Protein AF-A0A966Q0E6-F1 (afdb_monomer)

Structure (mmCIF, N/CA/C/O backbone):
data_AF-A0A966Q0E6-F1
#
_entry.id   AF-A0A966Q0E6-F1
#
loop_
_atom_site.group_PDB
_atom_site.id
_atom_site.type_symbol
_atom_site.label_atom_id
_atom_site.label_alt_id
_atom_site.label_comp_id
_atom_site.label_asym_id
_atom_site.label_entity_id
_atom_site.label_seq_id
_atom_site.pdbx_PDB_ins_code
_atom_site.Cartn_x
_atom_site.Cartn_y
_atom_site.Cartn_z
_atom_site.occupancy
_atom_site.B_iso_or_equiv
_atom_site.auth_seq_id
_atom_site.auth_comp_id
_atom_site.auth_asym_id
_atom_site.auth_atom_id
_atom_site.pdbx_PDB_model_num
ATOM 1 N N . SER A 1 1 ? -16.111 8.469 0.813 1.00 70.62 1 SER A N 1
ATOM 2 C CA . SER A 1 1 ? -16.120 7.758 2.109 1.00 70.62 1 SER A CA 1
ATOM 3 C C . SER A 1 1 ? -15.984 6.267 1.848 1.00 70.62 1 SER A C 1
ATOM 5 O O . SER A 1 1 ? -16.453 5.802 0.815 1.00 70.62 1 SER A O 1
ATOM 7 N N . ILE A 1 2 ? -15.315 5.525 2.733 1.00 90.19 2 ILE A N 1
ATOM 8 C CA . ILE A 1 2 ? -15.180 4.063 2.628 1.00 90.19 2 ILE A CA 1
ATOM 9 C C . ILE A 1 2 ? -16.361 3.413 3.375 1.00 90.19 2 ILE A C 1
ATOM 11 O O . ILE A 1 2 ? -16.560 3.743 4.546 1.00 90.19 2 ILE A O 1
ATOM 15 N N . PRO A 1 3 ? -17.170 2.543 2.737 1.00 87.44 3 PRO A N 1
ATOM 16 C CA . PRO A 1 3 ? -18.308 1.890 3.392 1.00 87.44 3 PRO A CA 1
ATOM 17 C C . PRO A 1 3 ? -17.870 0.993 4.553 1.00 87.44 3 PRO A C 1
ATOM 19 O O . PRO A 1 3 ? -16.901 0.265 4.396 1.00 87.44 3 PRO A O 1
ATOM 22 N N . SER A 1 4 ? -18.625 0.973 5.658 1.00 87.69 4 SER A N 1
ATOM 23 C CA . SER A 1 4 ? -18.340 0.182 6.874 1.00 87.69 4 SER A CA 1
ATOM 24 C C . SER A 1 4 ? -18.811 -1.286 6.824 1.00 87.69 4 SER A C 1
ATOM 26 O O . SER A 1 4 ? -18.721 -2.016 7.815 1.00 87.69 4 SER A O 1
ATOM 28 N N . THR A 1 5 ? -19.335 -1.735 5.680 1.00 93.00 5 THR A N 1
ATOM 29 C CA . THR A 1 5 ? -19.989 -3.046 5.515 1.00 93.00 5 THR A CA 1
ATOM 30 C C . THR A 1 5 ? -19.020 -4.196 5.261 1.00 93.00 5 THR A C 1
ATOM 32 O O . THR A 1 5 ? -19.358 -5.348 5.513 1.00 93.00 5 THR A O 1
ATOM 35 N N . TYR A 1 6 ? -17.816 -3.900 4.781 1.00 96.75 6 TYR A N 1
ATOM 36 C CA . TYR A 1 6 ? -16.786 -4.903 4.522 1.00 96.75 6 TYR A CA 1
ATOM 37 C C . TYR A 1 6 ? -15.956 -5.177 5.772 1.00 96.75 6 TYR A C 1
ATOM 39 O O . TYR A 1 6 ? -15.933 -4.354 6.695 1.00 96.75 6 TYR A O 1
ATOM 47 N N . GLU A 1 7 ? -15.276 -6.320 5.794 1.00 97.19 7 GLU A N 1
ATOM 48 C CA . GLU A 1 7 ? -14.338 -6.666 6.865 1.00 97.19 7 GLU A CA 1
ATOM 49 C C . GLU A 1 7 ? -12.917 -6.232 6.509 1.00 97.19 7 GLU A C 1
ATOM 51 O O . GLU A 1 7 ? -12.194 -5.674 7.335 1.00 97.19 7 GLU A O 1
ATOM 56 N N . HIS A 1 8 ? -12.530 -6.409 5.247 1.00 97.94 8 HIS A N 1
ATOM 57 C CA . HIS A 1 8 ? -11.236 -5.977 4.727 1.00 97.94 8 HIS A CA 1
ATOM 58 C C . HIS A 1 8 ? -11.427 -5.145 3.460 1.00 97.94 8 HIS A C 1
ATOM 60 O O . HIS A 1 8 ? -12.512 -5.110 2.873 1.00 97.94 8 HIS A O 1
ATOM 66 N N . LEU A 1 9 ? -10.363 -4.479 3.027 1.00 98.06 9 LEU A N 1
ATOM 67 C CA . LEU A 1 9 ? -10.309 -3.809 1.732 1.00 98.06 9 LEU A CA 1
ATOM 68 C C . LEU A 1 9 ? -9.157 -4.388 0.916 1.00 98.06 9 LEU A C 1
ATOM 70 O O . LEU A 1 9 ? -8.188 -4.893 1.478 1.00 98.06 9 LEU A O 1
ATOM 74 N N . GLN A 1 10 ? -9.239 -4.270 -0.403 1.00 98.06 10 GLN A N 1
ATOM 75 C CA . GLN A 1 10 ? -8.124 -4.547 -1.299 1.00 98.06 10 GLN A CA 1
ATOM 76 C C . GLN A 1 10 ? -7.990 -3.408 -2.304 1.00 98.06 10 GLN A C 1
ATOM 78 O O . GLN A 1 10 ? -8.972 -3.003 -2.926 1.00 98.06 10 GLN A O 1
ATOM 83 N N . ILE A 1 11 ? -6.774 -2.906 -2.484 1.00 97.50 11 ILE A N 1
ATOM 84 C CA . ILE A 1 11 ? -6.440 -1.958 -3.541 1.00 97.50 11 ILE A CA 1
ATOM 85 C C . ILE A 1 11 ? -5.719 -2.717 -4.648 1.00 97.50 11 ILE A C 1
ATOM 87 O O . ILE A 1 11 ? -4.786 -3.474 -4.377 1.0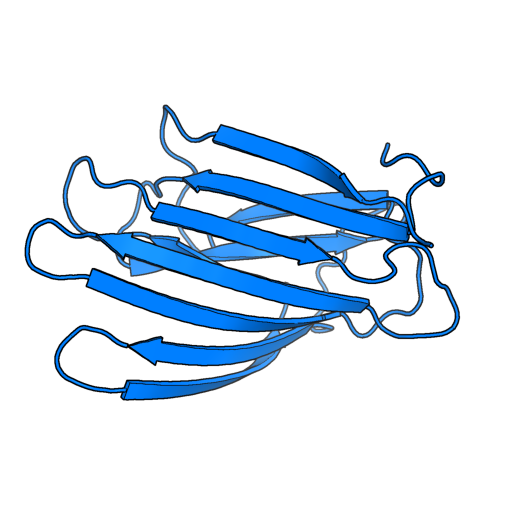0 97.50 11 ILE A O 1
ATOM 91 N N . ARG A 1 12 ? -6.133 -2.493 -5.895 1.00 97.50 12 ARG A N 1
ATOM 92 C CA . ARG A 1 12 ? -5.395 -2.927 -7.085 1.00 97.50 12 ARG A CA 1
ATOM 93 C C . ARG A 1 12 ? -4.965 -1.709 -7.870 1.00 97.50 12 ARG A C 1
ATOM 95 O O . ARG A 1 12 ? -5.798 -0.849 -8.151 1.00 97.50 12 ARG A O 1
ATOM 102 N N . ILE A 1 13 ? -3.683 -1.636 -8.195 1.00 95.19 13 ILE A N 1
ATOM 103 C CA . ILE A 1 13 ? -3.095 -0.475 -8.857 1.00 95.19 13 ILE A CA 1
ATOM 104 C C . ILE A 1 13 ? -2.242 -0.954 -10.024 1.00 95.19 13 ILE A C 1
ATOM 106 O O . ILE A 1 13 ? -1.471 -1.901 -9.879 1.00 95.19 13 ILE A O 1
ATOM 110 N N . ILE A 1 14 ? -2.371 -0.266 -11.152 1.00 93.88 14 ILE A N 1
ATOM 111 C CA . ILE A 1 14 ? -1.379 -0.242 -12.222 1.00 93.88 14 ILE A CA 1
ATOM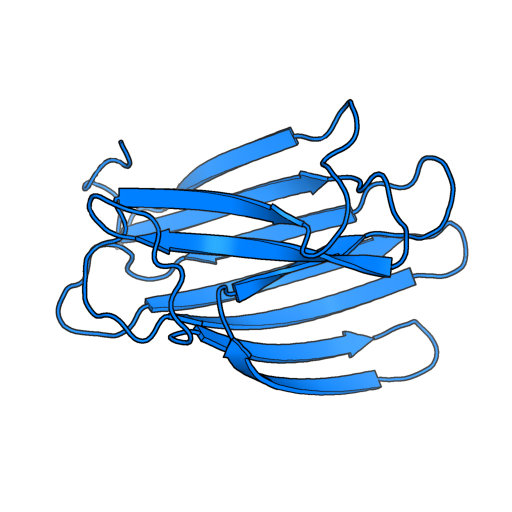 112 C C . ILE A 1 14 ? -0.867 1.193 -12.261 1.00 93.88 14 ILE A C 1
ATOM 114 O O . ILE A 1 14 ? -1.640 2.102 -12.555 1.00 93.88 14 ILE A O 1
ATOM 118 N N . ALA A 1 15 ? 0.393 1.416 -11.902 1.00 92.06 15 ALA A N 1
ATOM 119 C CA . ALA A 1 15 ? 0.939 2.761 -11.755 1.00 92.06 15 ALA A CA 1
ATOM 120 C C . ALA A 1 15 ? 2.288 2.913 -12.437 1.00 92.06 15 ALA A C 1
ATOM 122 O O . ALA A 1 15 ? 3.063 1.965 -12.582 1.00 92.06 15 ALA A O 1
ATOM 123 N N . LYS A 1 16 ? 2.559 4.156 -12.818 1.00 89.69 16 LYS A N 1
ATOM 124 C CA . LYS A 1 16 ? 3.858 4.610 -13.284 1.00 89.69 16 LYS A CA 1
ATOM 125 C C . LYS A 1 16 ? 4.156 5.957 -12.638 1.00 89.69 16 LYS A C 1
ATOM 127 O O . LYS A 1 16 ? 3.265 6.791 -12.506 1.00 89.69 16 LYS A O 1
ATOM 132 N N . ASN A 1 17 ? 5.411 6.150 -12.262 1.00 89.56 17 ASN A N 1
ATOM 133 C CA . ASN A 1 17 ? 5.922 7.394 -11.708 1.00 89.56 17 ASN A CA 1
ATOM 134 C C . ASN A 1 17 ? 6.621 8.206 -12.813 1.00 89.56 17 ASN A C 1
ATOM 136 O O . ASN A 1 17 ? 7.205 7.633 -13.735 1.00 89.56 17 ASN A O 1
ATOM 140 N N . THR A 1 18 ? 6.590 9.534 -12.710 1.00 89.12 18 THR A N 1
ATOM 141 C CA . THR A 1 18 ? 7.393 10.454 -13.536 1.00 89.12 18 THR A CA 1
ATOM 142 C C . THR A 1 18 ? 8.900 10.298 -13.292 1.00 89.12 18 THR A C 1
ATOM 144 O O . THR A 1 18 ? 9.707 10.771 -14.087 1.00 89.12 18 THR A O 1
ATOM 147 N N . VAL A 1 19 ? 9.291 9.690 -12.164 1.00 85.00 19 VAL A N 1
ATOM 148 C CA . VAL A 1 19 ? 10.685 9.441 -11.772 1.00 85.00 19 VAL A CA 1
ATOM 149 C C . VAL A 1 19 ? 10.905 7.951 -11.515 1.00 85.00 19 VAL A C 1
ATOM 151 O O . VAL A 1 19 ? 10.084 7.283 -10.894 1.00 85.00 19 VAL A O 1
ATOM 154 N N . ALA A 1 20 ? 12.034 7.437 -11.991 1.00 75.56 20 ALA A N 1
ATOM 155 C CA . ALA A 1 20 ? 12.419 6.037 -11.877 1.00 75.56 20 ALA A CA 1
ATOM 156 C C . ALA A 1 20 ? 12.817 5.607 -10.455 1.00 75.56 20 ALA A C 1
ATOM 158 O O . ALA A 1 20 ? 13.399 6.395 -9.716 1.00 75.56 20 ALA A O 1
ATOM 159 N N . ASP A 1 21 ? 12.601 4.325 -10.134 1.00 75.38 21 ASP A N 1
ATOM 160 C CA . ASP A 1 21 ? 13.123 3.639 -8.936 1.00 75.38 21 ASP A CA 1
ATOM 161 C C . ASP A 1 21 ? 12.670 4.232 -7.587 1.00 75.38 21 ASP A C 1
ATOM 163 O O . ASP A 1 21 ? 13.328 4.051 -6.561 1.00 75.38 21 ASP A O 1
ATOM 167 N N . TYR A 1 22 ? 11.514 4.897 -7.575 1.00 86.19 22 TYR A N 1
ATOM 168 C CA . TYR A 1 22 ? 10.849 5.338 -6.353 1.00 86.19 22 TYR A CA 1
ATOM 169 C C . TYR A 1 22 ? 9.664 4.441 -5.992 1.00 86.19 22 TYR A C 1
ATOM 171 O O . TYR A 1 22 ? 9.268 3.531 -6.722 1.00 86.19 22 TYR A O 1
ATOM 179 N N . GLU A 1 23 ? 9.162 4.669 -4.784 1.00 89.56 23 GLU A N 1
ATOM 180 C CA . GLU A 1 23 ? 8.132 3.868 -4.144 1.00 89.56 23 GLU A CA 1
ATOM 181 C C . GLU A 1 23 ? 6.779 4.582 -4.166 1.00 89.56 23 GLU A C 1
ATOM 183 O O . GLU A 1 23 ? 6.679 5.778 -3.854 1.00 89.56 23 GLU A O 1
ATOM 188 N N . THR A 1 24 ? 5.716 3.826 -4.451 1.00 92.81 24 THR A N 1
ATOM 189 C CA . THR A 1 24 ? 4.348 4.241 -4.132 1.00 92.81 24 THR A CA 1
ATOM 190 C C . THR A 1 24 ? 4.116 4.066 -2.637 1.00 92.81 24 THR A C 1
ATOM 192 O O . THR A 1 24 ? 4.205 2.963 -2.088 1.00 92.81 24 THR A O 1
ATOM 195 N N . LYS A 1 25 ? 3.736 5.167 -1.995 1.00 93.81 25 LYS A N 1
ATOM 196 C CA . LYS A 1 25 ? 3.342 5.260 -0.596 1.00 93.81 25 LYS A CA 1
ATOM 197 C C . LYS A 1 25 ? 1.823 5.324 -0.465 1.00 93.81 25 LYS A C 1
ATOM 199 O O . LYS A 1 25 ? 1.143 6.069 -1.173 1.00 93.81 25 LYS A O 1
ATOM 204 N N . MET A 1 26 ? 1.308 4.590 0.509 1.00 96.81 26 MET A N 1
ATOM 205 C CA . MET A 1 26 ? -0.054 4.678 1.001 1.00 96.81 26 MET A CA 1
ATOM 206 C C . MET A 1 26 ? -0.056 5.317 2.387 1.00 96.81 26 MET A C 1
ATOM 208 O O . MET A 1 26 ? 0.594 4.838 3.315 1.00 96.81 26 MET A O 1
ATOM 212 N N . GLN A 1 27 ? -0.831 6.384 2.536 1.00 97.88 27 GLN A N 1
ATOM 213 C CA . GLN A 1 27 ? -1.162 6.964 3.832 1.00 97.88 27 GLN A CA 1
ATOM 214 C C . GLN A 1 27 ? -2.648 6.746 4.096 1.00 97.88 27 GLN A C 1
ATOM 216 O O . GLN A 1 27 ? -3.469 6.814 3.180 1.00 97.88 27 GLN A O 1
ATOM 221 N N . VAL A 1 28 ? -2.999 6.487 5.346 1.00 98.25 28 VAL A N 1
ATOM 222 C CA . VAL A 1 28 ? -4.379 6.255 5.770 1.00 98.25 28 VAL A CA 1
ATOM 223 C C . VAL A 1 28 ? -4.764 7.217 6.885 1.00 98.25 28 VAL A C 1
ATOM 225 O O . VAL A 1 28 ? -3.919 7.923 7.436 1.00 98.25 28 VAL A O 1
ATOM 228 N N . GLY A 1 29 ? -6.050 7.262 7.216 1.00 97.56 29 GLY A N 1
ATOM 229 C CA . GLY A 1 29 ? -6.493 7.960 8.412 1.00 97.56 29 GLY A CA 1
ATOM 230 C C . GLY A 1 29 ? -8.000 7.968 8.619 1.00 97.56 29 GLY A C 1
ATOM 231 O O . GLY A 1 29 ? -8.752 7.294 7.903 1.00 97.56 29 GLY A O 1
ATOM 232 N N . ASN A 1 30 ? -8.409 8.722 9.640 1.00 96.62 30 ASN A N 1
ATOM 233 C CA . ASN A 1 30 ? -9.792 8.884 10.074 1.00 96.62 30 ASN A CA 1
ATOM 234 C C . ASN A 1 30 ? -10.120 10.375 10.229 1.00 96.62 30 ASN A C 1
ATOM 236 O O . ASN A 1 30 ? -9.687 11.002 11.191 1.00 96.62 30 ASN A O 1
ATOM 240 N N . GLY A 1 31 ? -10.843 10.961 9.272 1.00 95.81 31 GLY A N 1
ATOM 241 C CA . GLY A 1 31 ? -11.153 12.401 9.247 1.00 95.81 31 GLY A CA 1
ATOM 242 C C . GLY A 1 31 ? -10.037 13.281 8.663 1.00 95.81 31 GLY A C 1
ATOM 243 O O . GLY A 1 31 ? -10.328 14.268 7.993 1.00 95.81 31 GLY A O 1
ATOM 244 N N . SER A 1 32 ? -8.775 12.880 8.811 1.00 96.69 32 SER A N 1
ATOM 245 C CA . SER A 1 32 ? -7.619 13.415 8.080 1.00 96.69 32 SER A CA 1
ATOM 246 C C . SER A 1 32 ? -6.633 12.293 7.739 1.00 96.69 32 SER A C 1
ATOM 248 O O . SER A 1 32 ? -6.714 11.201 8.299 1.00 96.69 32 SER A O 1
ATOM 250 N N . VAL A 1 33 ? -5.720 12.540 6.793 1.00 97.44 33 VAL A N 1
ATOM 251 C CA . VAL A 1 33 ? -4.593 11.632 6.513 1.00 97.44 33 VAL A CA 1
ATOM 252 C C . VAL A 1 33 ? -3.576 11.744 7.648 1.00 97.44 33 VAL A C 1
ATOM 254 O O . VAL A 1 33 ? -3.192 12.857 8.002 1.00 97.44 33 VAL A O 1
ATOM 257 N N . ASP A 1 34 ? -3.103 10.616 8.177 1.00 97.62 34 ASP A N 1
ATOM 258 C CA . ASP A 1 34 ? -1.991 10.606 9.128 1.00 97.62 34 ASP A CA 1
ATOM 259 C C . ASP A 1 34 ? -0.665 10.866 8.393 1.00 97.62 34 ASP A C 1
ATOM 261 O O . ASP A 1 34 ? -0.251 10.096 7.521 1.00 97.62 34 ASP A O 1
ATOM 265 N N . THR A 1 35 ? -0.013 11.976 8.738 1.00 96.06 35 THR A N 1
ATOM 266 C CA . THR A 1 35 ? 1.302 12.379 8.219 1.00 96.06 35 THR A CA 1
ATOM 267 C C . THR A 1 35 ? 2.435 12.166 9.223 1.00 96.06 35 THR A C 1
ATOM 269 O O . THR A 1 35 ? 3.577 12.515 8.925 1.00 96.06 35 THR A O 1
ATOM 272 N N . GLY A 1 36 ? 2.130 11.653 10.415 1.00 97.00 36 GLY A N 1
ATOM 273 C CA . GLY A 1 36 ? 3.101 11.359 11.459 1.00 97.00 36 GLY A CA 1
ATOM 274 C C . GLY A 1 36 ? 3.939 10.120 11.152 1.00 97.00 36 GLY A C 1
ATOM 275 O O . GLY A 1 36 ? 3.618 9.314 10.278 1.00 97.00 36 GLY A O 1
ATOM 276 N N . SER A 1 37 ? 5.020 9.954 11.912 1.00 97.62 37 SER A N 1
ATOM 277 C CA . SER A 1 37 ? 5.941 8.813 11.835 1.00 97.62 37 SER A CA 1
ATOM 278 C C . SER A 1 37 ? 5.378 7.550 12.506 1.00 97.62 37 SER A C 1
ATOM 280 O O . SER A 1 37 ? 6.021 6.948 13.362 1.00 97.62 37 SER A O 1
ATOM 282 N N . ASN A 1 38 ? 4.159 7.157 12.130 1.00 97.81 38 ASN A N 1
ATOM 283 C CA . ASN A 1 38 ? 3.380 6.089 12.772 1.00 97.81 38 ASN A CA 1
ATOM 284 C C . ASN A 1 38 ? 3.307 4.803 11.937 1.00 97.81 38 ASN A C 1
ATOM 286 O O . ASN A 1 38 ? 2.441 3.955 12.172 1.00 97.81 38 ASN A O 1
ATOM 290 N N . TYR A 1 39 ? 4.184 4.657 10.944 1.00 98.44 39 TYR A N 1
ATOM 291 C CA . TYR A 1 39 ? 4.202 3.508 10.049 1.00 98.44 39 TYR A CA 1
ATOM 292 C C . TYR A 1 39 ? 5.481 2.688 10.206 1.00 98.44 39 TYR A C 1
ATOM 294 O O . TYR A 1 39 ? 6.552 3.213 10.519 1.00 98.44 39 TYR A O 1
ATOM 302 N N . ALA A 1 40 ? 5.360 1.387 9.978 1.00 98.19 40 ALA A N 1
ATOM 303 C CA . ALA A 1 40 ? 6.486 0.482 9.804 1.00 98.19 40 ALA A CA 1
ATOM 304 C C . ALA A 1 40 ? 6.195 -0.480 8.651 1.00 98.19 40 ALA A C 1
ATOM 306 O O . ALA A 1 40 ? 5.033 -0.789 8.385 1.00 98.19 40 ALA A O 1
ATOM 307 N N . ASP A 1 41 ? 7.231 -0.966 7.984 1.00 96.62 41 ASP A N 1
ATOM 308 C CA . ASP A 1 41 ? 7.124 -1.953 6.917 1.00 96.62 41 ASP A CA 1
ATOM 309 C C . ASP A 1 41 ? 8.297 -2.931 6.928 1.00 96.62 41 ASP A C 1
ATOM 311 O O . ASP A 1 41 ? 9.326 -2.714 7.570 1.00 96.62 41 ASP A O 1
ATOM 315 N N . HIS A 1 42 ? 8.108 -4.048 6.235 1.00 97.00 42 HIS A N 1
ATOM 316 C CA . HIS A 1 42 ? 9.196 -4.927 5.830 1.00 97.00 42 HIS A CA 1
ATOM 317 C C . HIS A 1 42 ? 8.830 -5.675 4.559 1.00 97.00 42 HIS A C 1
ATOM 319 O O . HIS A 1 42 ? 7.655 -5.959 4.304 1.00 97.00 42 HIS A O 1
ATOM 325 N N . TYR A 1 43 ? 9.840 -6.037 3.777 1.00 96.75 43 TYR A N 1
ATOM 326 C CA . TYR A 1 43 ? 9.641 -6.771 2.537 1.00 96.75 43 TYR A CA 1
ATOM 327 C C . TYR A 1 43 ? 10.676 -7.860 2.311 1.00 96.75 43 TYR A C 1
ATOM 329 O O . TYR A 1 43 ? 11.797 -7.808 2.815 1.00 96.75 43 TYR A O 1
ATOM 337 N N . LEU A 1 44 ? 10.278 -8.815 1.476 1.00 97.50 44 LEU A N 1
ATOM 338 C CA . LEU A 1 44 ? 11.142 -9.746 0.769 1.00 97.50 44 LEU A CA 1
ATOM 339 C C . LEU A 1 44 ? 11.096 -9.399 -0.718 1.00 97.50 44 LEU A C 1
ATOM 341 O O . LEU A 1 44 ? 10.010 -9.251 -1.277 1.00 97.50 44 LEU A O 1
ATOM 345 N N . LEU A 1 45 ? 12.260 -9.267 -1.351 1.00 95.50 45 LEU A N 1
ATOM 346 C CA . LEU A 1 45 ? 12.417 -8.883 -2.754 1.00 95.50 45 LEU A CA 1
ATOM 347 C C . LEU A 1 45 ? 13.210 -9.943 -3.510 1.00 95.50 45 LEU A C 1
ATOM 349 O O . LEU A 1 45 ? 14.265 -10.362 -3.043 1.00 95.50 45 LEU A O 1
ATOM 353 N N . GLY A 1 46 ? 12.755 -10.308 -4.708 1.00 96.12 46 GLY A N 1
ATOM 354 C CA . GLY A 1 46 ? 13.551 -11.042 -5.696 1.00 96.12 46 GLY A CA 1
ATOM 355 C C . GLY A 1 46 ? 13.732 -10.216 -6.968 1.00 96.12 46 GLY A C 1
ATOM 356 O O . GLY A 1 46 ? 12.765 -9.627 -7.446 1.00 96.12 46 GLY A O 1
ATOM 357 N N . ASN A 1 47 ? 14.949 -10.168 -7.520 1.00 93.25 47 ASN A N 1
ATOM 358 C CA . ASN A 1 47 ? 15.263 -9.422 -8.755 1.00 93.25 47 ASN A CA 1
ATOM 359 C C . ASN A 1 47 ? 15.751 -10.310 -9.918 1.00 93.25 47 ASN A C 1
ATOM 361 O O . ASN A 1 47 ? 16.319 -9.811 -10.885 1.00 93.25 47 ASN A O 1
ATOM 365 N N . GLY A 1 48 ? 15.584 -11.630 -9.799 1.00 93.12 48 GLY A N 1
ATOM 366 C CA . GLY A 1 48 ? 16.054 -12.614 -10.781 1.00 93.12 48 GLY A CA 1
ATOM 367 C C . GLY A 1 48 ? 17.507 -13.073 -10.599 1.00 93.12 48 GLY A C 1
ATOM 368 O O . GLY A 1 48 ? 17.874 -14.095 -11.168 1.00 93.12 48 GLY A O 1
ATOM 369 N N . ALA A 1 49 ? 18.310 -12.387 -9.778 1.00 95.12 49 ALA A N 1
ATOM 370 C CA . ALA A 1 49 ? 19.691 -12.778 -9.464 1.00 95.12 49 ALA A CA 1
ATOM 371 C C . ALA A 1 49 ? 19.923 -13.024 -7.965 1.00 95.12 49 ALA A C 1
ATOM 373 O O . ALA A 1 49 ? 20.750 -13.846 -7.575 1.00 95.12 49 ALA A O 1
ATOM 374 N N . SER A 1 50 ? 19.221 -12.294 -7.102 1.00 96.12 50 SER A N 1
ATOM 375 C CA . SER A 1 50 ? 19.37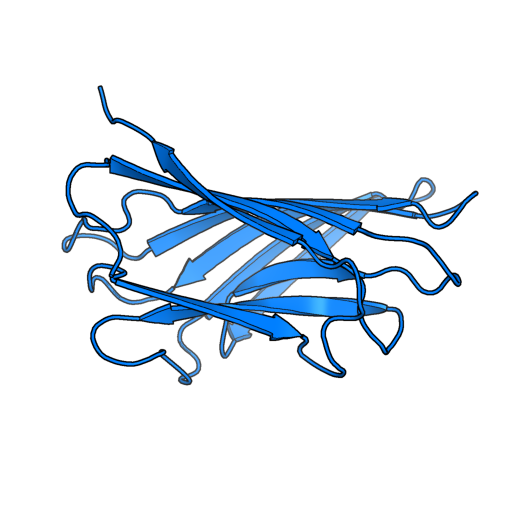0 -12.367 -5.651 1.00 96.12 50 SER A CA 1
ATOM 376 C C . SER A 1 50 ? 18.046 -12.114 -4.943 1.00 96.12 50 SER A C 1
ATOM 378 O O . SER A 1 50 ? 17.086 -11.584 -5.515 1.00 96.12 50 SER A O 1
ATOM 380 N N . THR A 1 51 ? 18.022 -12.493 -3.670 1.00 97.25 51 THR A N 1
ATOM 381 C CA . THR A 1 51 ? 16.922 -12.242 -2.742 1.00 97.25 51 THR A CA 1
ATOM 382 C C . THR A 1 51 ? 17.367 -11.274 -1.656 1.00 97.25 51 THR A C 1
ATOM 384 O O . THR A 1 51 ? 18.460 -11.426 -1.113 1.00 97.25 51 THR A O 1
ATOM 387 N N . PHE A 1 52 ? 16.510 -10.321 -1.305 1.00 96.38 52 PHE A N 1
ATOM 388 C CA . PHE A 1 52 ? 16.784 -9.300 -0.297 1.00 96.38 52 PHE A CA 1
ATOM 389 C C . PHE A 1 52 ? 15.653 -9.238 0.725 1.00 96.38 52 PHE A C 1
ATOM 391 O O . PHE A 1 52 ? 14.503 -9.545 0.406 1.00 96.38 52 PHE A O 1
ATOM 398 N N . ALA A 1 53 ? 15.982 -8.785 1.931 1.00 96.94 53 ALA A N 1
ATOM 399 C CA . ALA A 1 53 ? 15.023 -8.450 2.970 1.00 96.94 53 ALA A CA 1
ATOM 400 C C . ALA A 1 53 ? 15.391 -7.092 3.573 1.00 96.94 53 ALA A C 1
ATOM 402 O O . ALA A 1 53 ? 16.574 -6.808 3.763 1.00 96.94 53 ALA A O 1
ATOM 403 N N . ASN A 1 54 ? 14.397 -6.256 3.862 1.00 96.56 54 ASN A N 1
ATOM 404 C CA . ASN A 1 54 ? 14.608 -4.983 4.550 1.00 96.56 54 ASN A CA 1
ATOM 405 C C . ASN A 1 54 ? 13.370 -4.606 5.373 1.00 96.56 54 ASN A C 1
ATOM 407 O O . ASN A 1 54 ? 12.288 -5.156 5.150 1.00 96.56 54 ASN A O 1
ATOM 411 N N . ALA A 1 55 ? 13.537 -3.682 6.315 1.00 96.56 55 ALA A N 1
ATOM 412 C CA . ALA A 1 55 ? 12.481 -3.151 7.158 1.00 96.56 55 ALA A CA 1
ATOM 413 C C . ALA A 1 55 ? 12.708 -1.665 7.453 1.00 96.56 55 ALA A C 1
ATOM 415 O O . ALA A 1 55 ? 13.837 -1.241 7.704 1.00 96.56 55 ALA A O 1
ATOM 416 N N . THR A 1 56 ? 11.618 -0.905 7.500 1.00 95.88 56 THR A N 1
ATOM 417 C CA . THR A 1 56 ? 11.619 0.510 7.881 1.00 95.88 56 THR A CA 1
ATOM 418 C C . THR A 1 56 ? 10.697 0.714 9.073 1.00 95.88 56 THR A C 1
ATOM 420 O O . THR A 1 56 ? 9.599 0.163 9.136 1.00 95.88 56 THR A O 1
ATOM 423 N N . THR A 1 57 ? 11.113 1.539 10.028 1.00 96.88 57 THR A N 1
ATOM 424 C CA . THR A 1 57 ? 10.278 1.989 11.148 1.00 96.88 57 THR A CA 1
ATOM 425 C C . THR A 1 57 ? 10.179 3.510 11.146 1.00 96.88 57 THR A C 1
ATOM 427 O O . THR A 1 57 ? 10.946 4.192 10.466 1.00 96.88 57 THR A O 1
ATOM 430 N N . SER A 1 58 ? 9.214 4.055 11.890 1.00 96.62 58 SER A N 1
ATOM 431 C CA . SER A 1 58 ? 8.998 5.506 12.008 1.00 96.62 58 SER A CA 1
ATOM 432 C C . SER A 1 58 ? 8.740 6.207 10.661 1.00 96.62 58 SER A C 1
ATOM 434 O O . SER A 1 58 ? 9.055 7.388 10.483 1.00 96.62 58 SER A O 1
ATOM 436 N N . ALA A 1 59 ? 8.150 5.487 9.705 1.00 96.44 59 ALA A N 1
ATOM 437 C CA . ALA A 1 59 ? 7.805 5.997 8.385 1.00 96.44 59 ALA A CA 1
ATOM 438 C C . ALA A 1 59 ? 6.530 6.858 8.426 1.00 96.44 59 ALA A C 1
ATOM 440 O O . ALA A 1 59 ? 5.708 6.743 9.335 1.00 96.44 59 ALA A O 1
ATOM 441 N N . THR A 1 60 ? 6.344 7.701 7.406 1.00 96.50 60 THR A N 1
ATOM 442 C CA . THR A 1 60 ? 5.179 8.606 7.270 1.00 96.50 60 THR A CA 1
ATOM 443 C C . THR A 1 60 ? 4.053 8.038 6.400 1.00 96.50 60 THR A C 1
ATOM 445 O O . THR A 1 60 ? 3.116 8.744 6.028 1.00 96.50 60 THR A O 1
ATOM 448 N N . GLY A 1 61 ? 4.168 6.770 6.019 1.00 96.62 61 GLY A N 1
ATOM 449 C CA . GLY A 1 61 ? 3.193 6.007 5.249 1.00 96.62 61 GLY A CA 1
ATOM 450 C C . GLY A 1 61 ? 3.741 4.613 4.965 1.00 96.62 61 GLY A C 1
ATOM 451 O O . GLY A 1 61 ? 4.939 4.382 5.111 1.00 96.62 61 GLY A O 1
ATOM 452 N N . ALA A 1 62 ? 2.873 3.693 4.561 1.00 96.12 62 ALA A N 1
ATOM 453 C CA . ALA A 1 62 ? 3.275 2.354 4.159 1.00 96.12 62 ALA A CA 1
ATOM 454 C C . ALA A 1 62 ? 3.715 2.362 2.696 1.00 96.12 62 ALA A C 1
ATOM 456 O O . ALA A 1 62 ? 2.982 2.850 1.834 1.00 96.12 62 ALA A O 1
ATOM 457 N N . ILE A 1 63 ? 4.872 1.786 2.385 1.00 94.69 63 ILE A N 1
ATOM 458 C CA . ILE A 1 63 ? 5.202 1.490 0.991 1.00 94.69 63 ILE A CA 1
ATOM 459 C C . ILE A 1 63 ? 4.234 0.391 0.514 1.00 94.69 63 ILE A C 1
ATOM 461 O O . ILE A 1 63 ? 3.902 -0.530 1.265 1.00 94.69 63 ILE A O 1
ATOM 465 N N . ILE A 1 64 ? 3.747 0.477 -0.723 1.00 94.38 64 ILE A N 1
ATOM 466 C CA . ILE A 1 64 ? 2.882 -0.554 -1.328 1.00 94.38 64 ILE A CA 1
ATOM 467 C C . ILE A 1 64 ? 3.294 -0.921 -2.758 1.00 94.38 64 ILE A C 1
ATOM 469 O O . ILE A 1 64 ? 2.685 -1.789 -3.377 1.00 94.38 64 ILE A O 1
ATOM 473 N N . GLY A 1 65 ? 4.316 -0.277 -3.306 1.00 91.31 65 GLY A N 1
ATOM 474 C CA . GLY A 1 65 ? 4.735 -0.532 -4.671 1.00 91.31 65 GLY A CA 1
ATOM 475 C C . GLY A 1 65 ? 6.070 0.104 -4.989 1.00 91.31 65 GLY A C 1
ATOM 476 O O . GLY A 1 65 ? 6.507 1.019 -4.293 1.00 91.31 65 GLY A O 1
ATOM 477 N N . ILE A 1 66 ? 6.685 -0.395 -6.052 1.00 83.88 66 ILE A N 1
ATOM 478 C CA . ILE A 1 66 ? 7.894 0.157 -6.650 1.00 83.88 66 ILE A CA 1
ATOM 479 C C . ILE A 1 66 ? 7.711 0.342 -8.144 1.00 83.88 66 ILE A C 1
ATOM 481 O O . ILE A 1 66 ? 7.188 -0.541 -8.829 1.00 83.88 66 ILE A O 1
ATOM 485 N N . GLU A 1 67 ? 8.192 1.466 -8.658 1.00 80.12 67 GLU A N 1
ATOM 486 C CA . GLU A 1 67 ? 8.116 1.783 -10.079 1.00 80.12 67 GLU A CA 1
ATOM 487 C C . GLU A 1 67 ? 9.417 1.481 -10.826 1.00 80.12 67 GLU A C 1
ATOM 489 O O . GLU A 1 67 ? 10.518 1.508 -10.276 1.00 80.12 67 GLU A O 1
ATOM 494 N N . GLY A 1 68 ? 9.275 1.157 -12.110 1.00 68.75 68 GLY A N 1
ATOM 495 C CA . GLY A 1 68 ? 10.395 0.848 -12.994 1.00 68.75 68 GLY A CA 1
ATOM 496 C C . GLY A 1 68 ? 11.147 2.087 -13.474 1.00 68.75 68 GLY A C 1
ATOM 497 O O . GLY A 1 68 ? 10.685 3.209 -13.312 1.00 68.75 68 GLY A O 1
ATOM 498 N N . ASN A 1 69 ? 12.305 1.865 -14.103 1.00 67.81 69 ASN A N 1
ATOM 499 C CA . ASN A 1 69 ? 13.148 2.924 -14.678 1.00 67.81 69 ASN A CA 1
ATOM 500 C C . ASN A 1 69 ? 12.995 3.028 -16.209 1.00 67.81 69 ASN A C 1
ATOM 502 O O . ASN A 1 69 ? 13.292 4.046 -16.819 1.00 67.81 69 ASN A O 1
ATOM 506 N N . THR A 1 70 ? 12.477 1.990 -16.862 1.00 70.81 70 THR A N 1
ATOM 507 C CA . THR A 1 70 ? 12.351 1.958 -18.319 1.00 70.81 70 THR A CA 1
ATOM 508 C C . THR A 1 70 ? 11.117 2.711 -18.819 1.00 70.81 70 THR A C 1
ATOM 510 O O . THR A 1 70 ? 10.037 2.692 -18.219 1.00 70.81 70 THR A O 1
ATOM 513 N N . ALA A 1 71 ? 11.282 3.397 -19.953 1.00 67.94 71 ALA A N 1
ATOM 514 C CA . ALA A 1 71 ? 10.198 4.113 -20.605 1.00 67.94 71 ALA A CA 1
ATOM 515 C C . ALA A 1 71 ? 9.076 3.137 -21.004 1.00 67.94 71 ALA A C 1
ATOM 517 O O . ALA A 1 71 ? 9.314 2.173 -21.724 1.00 67.94 71 ALA A O 1
ATOM 518 N N . ASN A 1 72 ? 7.848 3.455 -20.580 1.00 76.62 72 ASN A N 1
ATOM 519 C CA . ASN A 1 72 ? 6.596 2.727 -20.858 1.00 76.62 72 ASN A CA 1
ATOM 520 C C . ASN A 1 72 ? 6.328 1.463 -20.025 1.00 76.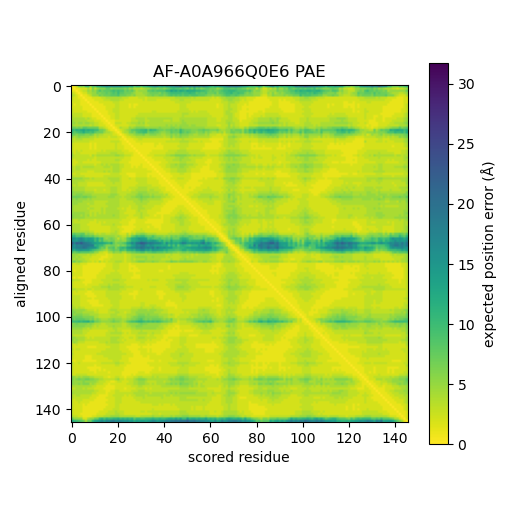62 72 ASN A C 1
ATOM 522 O O . ASN A 1 72 ? 5.394 0.728 -20.337 1.00 76.62 72 ASN A O 1
ATOM 526 N N . ASN A 1 73 ? 7.058 1.243 -18.934 1.00 85.12 73 ASN A N 1
ATOM 527 C CA . ASN A 1 73 ? 6.747 0.172 -17.991 1.00 85.12 73 ASN A CA 1
ATOM 528 C C . ASN A 1 73 ? 5.814 0.680 -16.881 1.00 85.12 73 ASN A C 1
ATOM 530 O O . ASN A 1 73 ? 6.025 1.758 -16.324 1.00 85.12 73 ASN A O 1
ATOM 534 N N . TYR A 1 74 ? 4.787 -0.110 -16.568 1.00 89.94 74 TYR A N 1
ATOM 535 C CA . TYR A 1 74 ? 3.889 0.110 -15.436 1.00 89.94 74 TYR A CA 1
ATOM 536 C C . TYR A 1 74 ? 4.070 -1.029 -14.450 1.00 89.94 74 TYR A C 1
ATOM 538 O O . TYR A 1 74 ? 4.209 -2.191 -14.836 1.00 89.94 74 TYR A O 1
ATOM 546 N N . SER A 1 75 ? 4.038 -0.688 -13.175 1.00 91.94 75 SER A N 1
ATOM 547 C CA . SER A 1 75 ? 4.085 -1.659 -12.099 1.00 91.94 75 SER A CA 1
ATOM 548 C C . SER A 1 75 ? 2.680 -2.017 -11.642 1.00 91.94 75 SER A C 1
ATOM 550 O O . SER A 1 75 ? 1.766 -1.192 -11.716 1.00 91.94 75 SER A O 1
ATOM 552 N N . ALA A 1 76 ? 2.513 -3.241 -11.145 1.00 92.31 76 ALA A N 1
ATOM 553 C CA . ALA A 1 76 ? 1.232 -3.743 -10.663 1.00 92.31 76 ALA A CA 1
ATOM 554 C C . ALA A 1 76 ? 1.304 -4.097 -9.176 1.00 92.31 76 ALA A C 1
ATOM 556 O O . ALA A 1 76 ? 2.225 -4.795 -8.740 1.00 92.31 76 ALA A O 1
ATOM 557 N N . TYR A 1 77 ? 0.316 -3.630 -8.410 1.00 93.50 77 TYR A N 1
ATOM 558 C CA . TYR A 1 77 ? 0.243 -3.774 -6.954 1.00 93.50 77 TYR A CA 1
ATOM 559 C C . TYR A 1 77 ? -1.111 -4.343 -6.537 1.00 93.50 77 TYR A C 1
ATOM 561 O O . TYR A 1 77 ? -2.155 -3.892 -7.016 1.00 93.50 77 TYR A O 1
ATOM 569 N N . ILE A 1 78 ? -1.103 -5.282 -5.594 1.00 97.81 78 ILE A N 1
ATOM 570 C CA . ILE A 1 78 ? -2.297 -5.755 -4.888 1.00 97.81 78 ILE A CA 1
ATOM 571 C C . ILE A 1 78 ? -2.030 -5.615 -3.394 1.00 97.81 78 ILE A C 1
ATOM 573 O O . ILE A 1 78 ? -1.217 -6.360 -2.851 1.00 97.81 78 ILE A O 1
ATOM 577 N N . CYS A 1 79 ? -2.701 -4.662 -2.748 1.00 98.25 79 CYS A N 1
ATOM 578 C CA . CYS A 1 79 ? -2.554 -4.360 -1.325 1.00 98.25 79 CYS A CA 1
ATOM 579 C C . CYS A 1 79 ? -3.841 -4.703 -0.572 1.00 98.25 79 CYS A C 1
ATOM 581 O O . CYS A 1 79 ? -4.867 -4.050 -0.763 1.00 98.25 79 CYS A O 1
ATOM 583 N N . ASP A 1 80 ? -3.774 -5.683 0.319 1.00 98.38 80 ASP A N 1
ATOM 584 C CA . ASP A 1 80 ? -4.819 -5.993 1.289 1.00 98.38 80 ASP A CA 1
ATOM 585 C C . ASP A 1 80 ? -4.703 -5.045 2.492 1.00 98.38 80 ASP A C 1
ATOM 587 O O . ASP A 1 80 ? -3.617 -4.866 3.048 1.00 98.38 80 ASP A O 1
ATOM 591 N N . ILE A 1 81 ? -5.824 -4.463 2.919 1.00 98.25 81 ILE A N 1
ATOM 592 C CA . ILE A 1 81 ? -5.964 -3.705 4.167 1.00 98.25 81 ILE A CA 1
ATOM 593 C C . ILE A 1 81 ? -6.851 -4.521 5.096 1.00 98.25 81 ILE A C 1
ATOM 595 O O . ILE A 1 81 ? -8.070 -4.609 4.906 1.00 98.25 81 ILE A O 1
ATOM 599 N N . LEU A 1 82 ? -6.229 -5.117 6.106 1.00 97.75 82 LEU A N 1
ATOM 600 C CA . LEU A 1 82 ? -6.901 -6.037 7.008 1.00 97.75 82 LEU A CA 1
ATOM 601 C C . LEU A 1 82 ? -7.633 -5.265 8.106 1.00 97.75 82 LEU A C 1
ATOM 603 O O . LEU A 1 82 ? -7.108 -4.312 8.684 1.00 97.75 82 LEU A O 1
ATOM 607 N N . ASP A 1 83 ? -8.867 -5.693 8.363 1.00 97.25 83 ASP A N 1
ATOM 608 C CA . ASP A 1 83 ? -9.723 -5.235 9.463 1.00 97.25 83 ASP A CA 1
ATOM 609 C C . ASP A 1 83 ? -9.787 -3.707 9.610 1.00 97.25 83 ASP A C 1
ATOM 61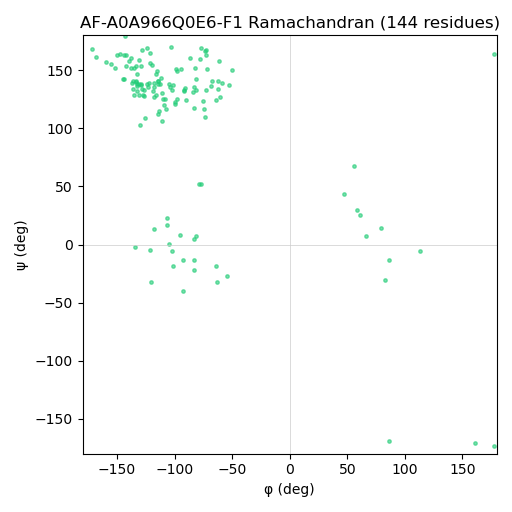1 O O . ASP A 1 83 ? -9.694 -3.151 10.711 1.00 97.25 83 ASP A O 1
ATOM 615 N N . TYR A 1 84 ? -9.922 -3.006 8.484 1.00 97.81 84 TYR A N 1
ATOM 616 C CA . TYR A 1 84 ? -9.751 -1.552 8.409 1.00 97.81 84 TYR A CA 1
ATOM 617 C C . TYR A 1 84 ? -10.634 -0.782 9.409 1.00 97.81 84 TYR A C 1
ATOM 619 O O . TYR A 1 84 ? -10.242 0.294 9.859 1.00 97.81 84 TYR A O 1
ATOM 627 N N . LYS A 1 85 ? -11.787 -1.341 9.810 1.00 96.62 85 LYS A N 1
ATOM 628 C CA . LYS A 1 85 ? -12.723 -0.757 10.787 1.00 96.62 85 LYS A CA 1
ATOM 629 C C . LYS A 1 85 ? -12.512 -1.187 12.247 1.00 96.62 85 LYS A C 1
ATOM 631 O O . LYS A 1 85 ? -13.092 -0.570 13.132 1.00 96.62 85 LYS A O 1
ATOM 636 N N . ASN A 1 86 ? -11.714 -2.220 12.528 1.00 96.88 86 ASN A N 1
ATOM 637 C CA . ASN A 1 86 ? -11.606 -2.808 13.870 1.00 96.88 86 ASN A CA 1
ATOM 638 C C . ASN A 1 86 ? -10.807 -1.913 14.831 1.00 96.88 86 ASN A C 1
ATOM 640 O O . ASN A 1 86 ? -9.588 -1.818 14.716 1.00 96.88 86 ASN A O 1
ATOM 644 N N . THR A 1 87 ? -11.464 -1.299 15.813 1.00 97.81 87 THR A N 1
ATOM 645 C CA . THR A 1 87 ? -10.842 -0.329 16.729 1.00 97.81 87 THR A CA 1
ATOM 646 C C . THR A 1 87 ? -10.059 -0.922 17.901 1.00 97.81 87 THR A C 1
ATOM 648 O O . THR A 1 87 ? -9.616 -0.176 18.768 1.00 97.81 87 THR A O 1
ATOM 651 N N . ASN A 1 88 ? -9.858 -2.241 17.934 1.00 98.12 88 ASN A N 1
ATOM 652 C CA . ASN A 1 88 ? -9.141 -2.928 19.015 1.00 98.12 88 ASN A CA 1
ATOM 653 C C . ASN A 1 88 ? -7.703 -3.318 18.639 1.00 98.12 88 ASN A C 1
ATOM 655 O O . ASN A 1 88 ? -6.971 -3.831 19.481 1.00 98.12 88 ASN A O 1
ATOM 659 N N . LYS A 1 89 ? -7.290 -3.104 17.383 1.00 97.81 89 LYS A N 1
ATOM 660 C CA . LYS A 1 89 ? -5.946 -3.442 16.895 1.00 97.81 89 LYS A CA 1
ATOM 661 C C . LYS A 1 89 ? -5.399 -2.402 15.925 1.00 97.81 89 LYS A C 1
ATOM 663 O O . LYS A 1 89 ? -6.162 -1.709 15.247 1.00 97.81 89 LYS A O 1
ATOM 668 N N . TYR A 1 90 ? -4.071 -2.320 15.864 1.00 98.50 90 TYR A N 1
ATOM 669 C CA . TYR A 1 90 ? -3.363 -1.582 14.820 1.00 98.50 90 TYR A CA 1
ATOM 670 C C . TYR A 1 90 ? -3.663 -2.155 13.437 1.00 98.50 90 TYR A C 1
ATOM 672 O O . TYR A 1 90 ? -4.099 -3.303 13.309 1.00 98.50 90 TYR A O 1
ATOM 680 N N . LYS A 1 91 ? -3.463 -1.343 12.396 1.00 98.50 91 LYS A N 1
ATOM 681 C CA . LYS A 1 91 ? -3.822 -1.738 11.031 1.00 98.50 91 LYS A CA 1
ATOM 682 C C . LYS A 1 91 ? -2.649 -2.391 10.346 1.00 98.50 91 LYS A C 1
ATOM 684 O O . LYS A 1 91 ? -1.544 -1.856 10.361 1.00 98.50 91 LYS A O 1
ATOM 689 N N . THR A 1 92 ? -2.924 -3.517 9.710 1.00 98.06 92 THR A N 1
ATOM 690 C CA . THR A 1 92 ? -1.932 -4.275 8.962 1.00 98.06 92 THR A CA 1
ATOM 691 C C . THR A 1 92 ? -2.285 -4.257 7.487 1.00 98.06 92 THR A C 1
ATOM 693 O O . THR A 1 92 ? -3.444 -4.418 7.097 1.00 98.06 92 THR A O 1
ATOM 696 N N . PHE A 1 93 ? -1.257 -4.077 6.674 1.00 98.19 93 PHE A N 1
ATOM 697 C CA . PHE A 1 93 ? -1.320 -4.129 5.227 1.00 98.19 93 PHE A CA 1
ATOM 698 C C . PHE A 1 93 ? -0.470 -5.294 4.739 1.00 98.19 93 PHE A C 1
ATOM 700 O O . PHE A 1 93 ? 0.571 -5.600 5.329 1.00 98.19 93 PHE A O 1
ATOM 707 N N . ARG A 1 94 ? -0.889 -5.927 3.648 1.00 98.00 94 ARG A N 1
ATOM 708 C CA . ARG A 1 94 ? -0.082 -6.929 2.952 1.00 98.00 94 ARG A CA 1
ATOM 709 C C . ARG A 1 94 ? -0.144 -6.670 1.466 1.00 98.00 94 ARG A C 1
ATOM 711 O O . ARG A 1 94 ? -1.229 -6.614 0.900 1.00 98.00 94 ARG A O 1
ATOM 718 N N . THR A 1 95 ? 1.016 -6.593 0.838 1.00 98.06 95 THR A N 1
ATOM 719 C CA . THR A 1 95 ? 1.112 -6.203 -0.558 1.00 98.06 95 THR A CA 1
ATOM 720 C C . THR A 1 95 ? 1.972 -7.169 -1.344 1.00 98.06 95 THR A C 1
ATOM 722 O O . THR A 1 95 ? 3.117 -7.432 -0.979 1.00 98.06 95 THR A O 1
ATOM 725 N N . LEU A 1 96 ? 1.430 -7.653 -2.458 1.00 97.56 96 LEU A N 1
ATOM 726 C CA . LEU A 1 96 ? 2.211 -8.246 -3.533 1.00 97.56 96 LEU A CA 1
ATOM 727 C C . LEU A 1 96 ? 2.380 -7.182 -4.614 1.00 97.56 96 LEU A C 1
ATOM 729 O O . LEU A 1 96 ? 1.394 -6.657 -5.134 1.00 97.56 96 LEU A O 1
ATOM 733 N N . ASN A 1 97 ? 3.623 -6.841 -4.922 1.00 95.31 97 ASN A N 1
ATOM 734 C CA . ASN A 1 97 ? 3.939 -5.863 -5.952 1.00 95.31 97 ASN A CA 1
ATOM 735 C C . ASN 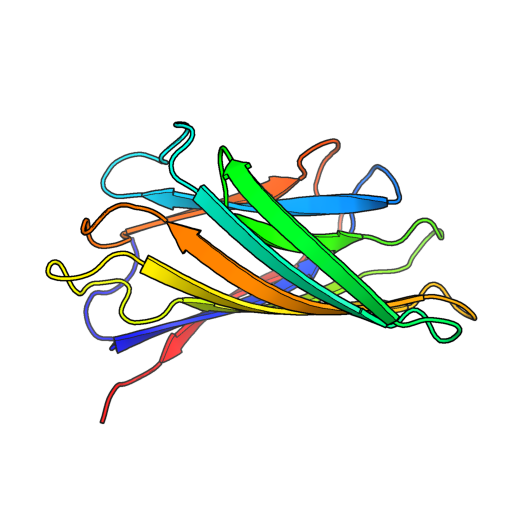A 1 97 ? 5.115 -6.320 -6.803 1.00 95.31 97 ASN A C 1
ATOM 737 O O . ASN A 1 97 ? 5.908 -7.165 -6.392 1.00 95.31 97 ASN A O 1
ATOM 741 N N . GLY A 1 98 ? 5.237 -5.741 -7.987 1.00 91.50 98 GLY A N 1
ATOM 742 C CA . GLY A 1 98 ? 6.405 -5.952 -8.814 1.00 91.50 98 GLY A CA 1
ATOM 743 C C . GLY A 1 98 ? 6.434 -5.044 -10.024 1.00 91.50 98 GLY A C 1
ATOM 744 O O . GLY A 1 98 ? 5.448 -4.388 -10.371 1.00 91.50 98 GLY A O 1
ATOM 745 N N . VAL A 1 99 ? 7.597 -5.045 -10.658 1.00 90.56 99 VAL A N 1
ATOM 746 C CA . VAL A 1 99 ? 7.852 -4.339 -11.900 1.00 90.56 99 VAL A CA 1
ATOM 747 C C . VAL A 1 99 ? 8.630 -5.221 -12.858 1.00 90.56 99 VAL A C 1
ATOM 749 O O . VAL A 1 99 ? 9.639 -5.822 -12.488 1.00 90.56 99 VAL A O 1
ATOM 752 N N . ASP A 1 100 ? 8.168 -5.246 -14.100 1.00 88.19 100 ASP A N 1
ATOM 753 C CA . ASP A 1 100 ? 8.900 -5.767 -15.243 1.00 88.19 100 ASP A CA 1
ATOM 754 C C . ASP A 1 100 ? 9.542 -4.581 -15.973 1.00 88.19 100 ASP A C 1
ATOM 756 O O . ASP A 1 100 ? 8.859 -3.611 -16.309 1.00 88.19 100 ASP A O 1
ATOM 760 N N . LYS A 1 101 ? 10.860 -4.632 -16.177 1.00 87.44 101 LYS A N 1
ATOM 761 C CA . LYS A 1 101 ? 11.666 -3.616 -16.874 1.00 87.44 101 LYS A CA 1
ATOM 762 C C . LYS A 1 101 ? 12.115 -4.091 -18.268 1.00 87.44 101 LYS A C 1
ATOM 764 O O . LYS A 1 101 ? 13.103 -3.579 -18.785 1.00 87.44 101 LYS A O 1
ATOM 769 N N . ASN A 1 102 ? 11.402 -5.050 -18.862 1.00 84.62 102 ASN A N 1
ATOM 770 C CA . ASN A 1 102 ? 11.661 -5.716 -20.140 1.00 84.62 102 ASN A CA 1
ATOM 771 C C . ASN A 1 102 ? 13.061 -6.356 -20.213 1.00 84.62 102 ASN A C 1
ATOM 773 O O . ASN A 1 102 ? 13.934 -5.896 -20.945 1.00 84.62 102 ASN A O 1
ATOM 777 N N . GLY A 1 103 ? 13.283 -7.401 -19.407 1.00 86.06 103 GLY A N 1
ATOM 778 C CA . GLY A 1 103 ? 14.564 -8.128 -19.311 1.00 86.06 103 GLY A CA 1
ATOM 779 C C . GLY A 1 103 ? 15.280 -7.986 -17.963 1.00 86.06 103 GLY A C 1
ATOM 780 O O . GLY A 1 103 ? 16.272 -8.661 -17.703 1.00 86.06 103 GLY A O 1
ATOM 781 N N . SER A 1 104 ? 14.752 -7.145 -17.077 1.00 88.31 104 SER A N 1
ATOM 782 C CA . SER A 1 104 ? 15.060 -7.128 -15.644 1.00 88.31 104 SER A CA 1
ATOM 783 C C . SER A 1 104 ? 13.784 -6.797 -14.870 1.00 88.31 104 SER A C 1
ATOM 785 O O . SER A 1 104 ? 12.729 -6.594 -15.471 1.00 88.31 104 SER A O 1
ATOM 787 N N . GLY A 1 105 ? 13.844 -6.737 -13.545 1.00 89.56 105 GLY A N 1
ATOM 788 C CA . GLY A 1 105 ? 12.675 -6.390 -12.751 1.00 89.56 105 GLY A CA 1
ATOM 789 C C . GLY A 1 105 ? 12.811 -6.824 -11.310 1.00 89.56 105 GLY A C 1
ATOM 790 O O . GLY A 1 105 ? 13.878 -7.249 -10.865 1.00 89.56 105 GLY A O 1
ATOM 791 N N . SER A 1 106 ? 11.716 -6.708 -10.574 1.00 92.00 106 SER A N 1
ATOM 792 C CA . SER A 1 106 ? 11.637 -7.312 -9.252 1.00 92.00 106 SER A CA 1
ATOM 793 C C . SER A 1 106 ? 10.206 -7.591 -8.837 1.00 92.00 106 SER A C 1
ATOM 795 O O . SER A 1 106 ? 9.271 -6.936 -9.293 1.00 92.00 106 SER A O 1
ATOM 797 N N . ILE A 1 107 ? 10.065 -8.557 -7.940 1.00 94.50 107 ILE A N 1
ATOM 798 C CA . ILE A 1 107 ? 8.836 -8.856 -7.216 1.00 94.50 107 ILE A CA 1
ATOM 799 C C . ILE A 1 107 ? 9.102 -8.658 -5.727 1.00 94.50 107 ILE A C 1
ATOM 801 O O . ILE A 1 107 ? 10.172 -9.023 -5.231 1.00 94.50 107 ILE A O 1
ATOM 805 N N . ARG A 1 108 ? 8.142 -8.069 -5.016 1.00 95.12 108 ARG A N 1
ATOM 806 C CA . ARG A 1 108 ? 8.180 -7.890 -3.568 1.00 95.12 108 ARG A CA 1
ATOM 807 C C . ARG A 1 108 ? 6.921 -8.453 -2.923 1.00 95.12 108 ARG A C 1
ATOM 809 O O . ARG A 1 108 ? 5.802 -8.142 -3.338 1.00 95.12 108 ARG A O 1
ATOM 816 N N . LEU A 1 109 ? 7.121 -9.218 -1.857 1.00 97.19 109 LEU A N 1
ATOM 817 C CA . LEU A 1 109 ? 6.102 -9.456 -0.843 1.00 97.19 109 LEU A CA 1
ATOM 818 C C . LEU A 1 109 ? 6.397 -8.523 0.325 1.00 97.19 109 LEU A C 1
ATOM 820 O O . LEU A 1 109 ? 7.492 -8.559 0.881 1.00 97.19 109 LEU A O 1
ATOM 824 N N . GLN A 1 110 ? 5.430 -7.692 0.686 1.00 96.12 110 GLN A N 1
ATOM 825 C CA . GLN A 1 110 ? 5.613 -6.632 1.664 1.00 96.12 110 GLN A CA 1
ATOM 826 C C . GLN A 1 110 ? 4.487 -6.634 2.686 1.00 96.12 110 GLN A C 1
ATOM 828 O O . GLN A 1 110 ? 3.338 -6.943 2.362 1.00 96.12 110 GLN A O 1
ATOM 833 N N . SER A 1 111 ? 4.809 -6.263 3.917 1.00 97.00 111 SER A N 1
ATOM 834 C CA . SER A 1 111 ? 3.816 -5.934 4.928 1.00 97.00 111 SER A CA 1
ATOM 835 C C . SER A 1 111 ? 4.001 -4.499 5.401 1.00 97.00 111 SER A C 1
ATOM 837 O O . SER A 1 111 ? 5.093 -3.935 5.319 1.00 97.00 111 SER A O 1
ATOM 839 N N . GLY A 1 112 ? 2.913 -3.911 5.882 1.00 97.31 112 GLY A N 1
ATOM 840 C CA . GLY A 1 112 ? 2.917 -2.597 6.499 1.00 97.31 112 GLY A CA 1
ATOM 841 C C . GLY A 1 112 ? 2.091 -2.600 7.776 1.00 97.31 112 GLY A C 1
ATOM 842 O O . GLY A 1 112 ? 1.143 -3.369 7.926 1.00 97.31 112 GLY A O 1
ATOM 843 N N . LEU A 1 113 ? 2.453 -1.721 8.695 1.00 98.38 113 LEU A N 1
ATOM 844 C CA . LEU A 1 113 ? 1.775 -1.474 9.954 1.00 98.38 113 LEU A CA 1
ATOM 845 C C . LEU A 1 113 ? 1.500 0.022 10.049 1.00 98.38 113 LEU A C 1
ATOM 847 O O . LEU A 1 113 ? 2.422 0.821 9.908 1.00 98.38 113 LEU A O 1
ATOM 851 N N . TRP A 1 114 ? 0.258 0.395 10.338 1.00 98.69 114 TRP A N 1
ATOM 852 C CA . TRP A 1 114 ? -0.081 1.726 10.833 1.00 98.69 114 TRP A CA 1
ATOM 853 C C . TRP A 1 114 ? -0.451 1.613 12.311 1.00 98.69 114 TRP A C 1
ATOM 855 O O . TRP A 1 114 ? -1.416 0.929 12.668 1.00 98.69 114 TRP A O 1
ATOM 865 N N . GLN A 1 115 ? 0.334 2.263 13.172 1.00 98.44 115 GLN A N 1
ATOM 866 C CA . GLN A 1 115 ? 0.245 2.188 14.636 1.00 98.44 115 GLN A CA 1
ATOM 867 C C . GLN A 1 115 ? -0.898 3.056 15.187 1.00 98.44 115 GLN A C 1
ATOM 869 O O . GLN A 1 115 ? -0.719 3.892 16.067 1.00 98.44 115 GLN A O 1
ATOM 874 N N . SER A 1 116 ? -2.097 2.864 14.642 1.00 98.31 116 SER A N 1
ATOM 875 C CA . SER A 1 116 ? -3.331 3.474 15.119 1.00 98.31 116 SER A CA 1
ATOM 876 C C . SER A 1 116 ? -4.443 2.440 15.127 1.00 98.31 116 SER A C 1
ATOM 878 O O . SER A 1 116 ? -4.574 1.635 14.204 1.00 98.31 116 SER A O 1
ATOM 880 N N . THR A 1 117 ? -5.270 2.461 16.167 1.00 98.25 117 THR A N 1
ATOM 881 C CA . THR A 1 117 ? -6.470 1.623 16.226 1.00 98.25 117 THR A CA 1
ATOM 882 C C . THR A 1 117 ? -7.654 2.250 15.487 1.00 98.25 117 THR A C 1
ATOM 884 O O . THR A 1 117 ? -8.620 1.555 15.175 1.00 98.25 117 THR A O 1
ATOM 887 N N . SER A 1 118 ? -7.583 3.533 15.122 1.00 97.94 118 SER A N 1
ATOM 888 C CA . SER A 1 118 ? -8.648 4.251 14.412 1.00 97.94 118 SER A CA 1
ATOM 889 C C . SER A 1 118 ? -9.107 3.533 13.145 1.00 97.94 118 SER A C 1
ATOM 891 O O . SER A 1 118 ? -8.286 3.064 12.363 1.00 97.94 118 SER A O 1
ATOM 893 N N . ALA A 1 119 ? -10.418 3.470 12.903 1.00 97.62 119 ALA A N 1
ATOM 894 C CA . ALA A 1 119 ? -10.945 2.958 11.639 1.00 97.62 119 ALA A CA 1
ATOM 895 C C . ALA A 1 119 ? -10.412 3.772 10.442 1.00 97.62 119 ALA A C 1
ATOM 897 O O . ALA A 1 119 ? -10.348 4.995 10.514 1.00 97.62 119 ALA A O 1
ATOM 898 N N . ILE A 1 120 ? -10.060 3.118 9.335 1.00 98.12 120 ILE A N 1
ATOM 899 C CA . ILE A 1 120 ? -9.596 3.801 8.118 1.00 98.12 120 ILE A CA 1
ATOM 900 C C . ILE A 1 120 ? -10.813 4.257 7.305 1.00 98.12 120 ILE A C 1
ATOM 902 O O . ILE A 1 120 ? -11.581 3.428 6.822 1.00 98.12 120 ILE A O 1
ATOM 906 N N . ASN A 1 121 ? -10.980 5.565 7.104 1.00 96.81 121 ASN A N 1
ATOM 907 C CA . ASN A 1 121 ? -12.001 6.115 6.197 1.00 96.81 121 ASN A CA 1
ATOM 908 C C . ASN A 1 121 ? -11.426 6.986 5.070 1.00 96.81 121 ASN A C 1
ATOM 910 O O . ASN A 1 121 ? -12.171 7.391 4.172 1.00 96.81 121 ASN A O 1
ATOM 914 N N . ILE A 1 122 ? -10.113 7.220 5.100 1.00 96.94 122 ILE A N 1
ATOM 915 C CA . ILE A 1 122 ? -9.343 7.922 4.078 1.00 96.94 122 ILE A CA 1
ATOM 916 C C . ILE A 1 122 ? -8.145 7.053 3.692 1.00 96.94 122 ILE A C 1
ATOM 918 O O . ILE A 1 122 ? -7.432 6.544 4.555 1.00 96.94 122 ILE A O 1
ATOM 922 N N . ILE A 1 123 ? -7.912 6.928 2.386 1.00 97.44 123 ILE A N 1
ATOM 923 C CA . ILE A 1 123 ? -6.706 6.345 1.795 1.00 97.44 123 ILE A CA 1
ATOM 924 C C . ILE A 1 123 ? -6.157 7.379 0.815 1.00 97.44 123 ILE A C 1
ATOM 926 O O . ILE A 1 123 ? -6.887 7.864 -0.050 1.00 97.44 123 ILE A O 1
ATOM 930 N N . LYS A 1 124 ? -4.875 7.709 0.947 1.00 97.06 124 LYS A N 1
ATOM 931 C CA . LYS A 1 124 ? -4.133 8.572 0.032 1.00 97.06 124 LYS A CA 1
ATOM 932 C C . LYS A 1 124 ? -2.992 7.776 -0.582 1.00 97.06 124 LYS A C 1
ATOM 934 O O . LYS A 1 124 ? -2.174 7.205 0.134 1.00 97.06 124 LYS A O 1
ATOM 939 N N . LEU A 1 125 ? -2.936 7.788 -1.906 1.00 96.06 125 LEU A N 1
ATOM 940 C CA . LEU A 1 125 ? -1.843 7.227 -2.688 1.00 96.06 125 LEU A CA 1
ATOM 941 C C . LEU A 1 125 ? -0.974 8.374 -3.202 1.00 96.06 125 LEU A C 1
ATOM 943 O O . LEU A 1 125 ? -1.495 9.392 -3.657 1.00 96.06 125 LEU A O 1
ATOM 947 N N . SER A 1 126 ? 0.340 8.222 -3.107 1.00 94.62 126 SER A N 1
ATOM 948 C CA . SER A 1 126 ? 1.316 9.187 -3.621 1.00 94.62 126 SER A CA 1
ATOM 949 C C . SER A 1 126 ? 2.661 8.508 -3.816 1.00 94.62 126 SER A C 1
ATOM 951 O O . SER A 1 126 ? 2.958 7.562 -3.095 1.00 94.62 126 SER A O 1
ATOM 953 N N . HIS A 1 127 ? 3.521 9.035 -4.677 1.00 91.00 127 HIS A N 1
ATOM 954 C CA . HIS A 1 127 ? 4.923 8.631 -4.664 1.00 91.00 127 HIS A CA 1
ATOM 955 C C . HIS A 1 127 ? 5.707 9.389 -3.592 1.00 91.00 127 HIS A C 1
ATOM 957 O O . HIS A 1 127 ? 5.362 10.518 -3.234 1.00 91.00 127 HIS A O 1
ATOM 963 N N . SER A 1 128 ? 6.772 8.772 -3.081 1.00 84.75 128 SER A N 1
ATOM 964 C CA . SER A 1 128 ? 7.724 9.460 -2.197 1.00 84.75 128 SER A CA 1
ATOM 965 C C . SER A 1 128 ? 8.445 10.612 -2.912 1.00 84.75 128 SER A C 1
ATOM 967 O O . SER A 1 128 ? 8.748 11.624 -2.286 1.00 84.75 128 SER A O 1
ATOM 969 N N . VAL A 1 129 ? 8.676 10.469 -4.222 1.00 88.75 129 VAL A N 1
ATOM 970 C CA . VAL A 1 129 ? 9.214 11.486 -5.138 1.00 88.75 129 VAL A CA 1
ATOM 971 C C . VAL A 1 129 ? 8.532 11.310 -6.499 1.00 88.75 129 VAL A C 1
ATOM 973 O O . VAL A 1 129 ? 8.303 10.176 -6.914 1.00 88.75 129 VAL A O 1
ATOM 976 N N . GLY A 1 130 ? 8.231 12.408 -7.196 1.00 90.56 130 GLY A N 1
ATOM 977 C CA . GLY A 1 130 ? 7.559 12.387 -8.501 1.00 90.56 130 GLY A CA 1
ATOM 978 C C . GLY A 1 130 ? 6.029 12.342 -8.413 1.00 90.56 130 GLY A C 1
ATOM 979 O O . GLY A 1 130 ? 5.449 12.558 -7.348 1.00 90.56 130 GLY A O 1
ATOM 980 N N . ASN A 1 131 ? 5.373 12.103 -9.550 1.00 91.75 131 ASN A N 1
ATOM 981 C CA . ASN A 1 131 ? 3.916 12.088 -9.690 1.00 91.75 131 ASN A CA 1
ATOM 982 C C . ASN A 1 131 ? 3.442 10.831 -10.422 1.00 91.75 131 ASN A C 1
ATOM 984 O O . ASN A 1 131 ? 4.202 10.225 -11.175 1.00 91.75 131 ASN A O 1
ATOM 988 N N . PHE A 1 132 ? 2.169 10.471 -10.231 1.00 91.75 132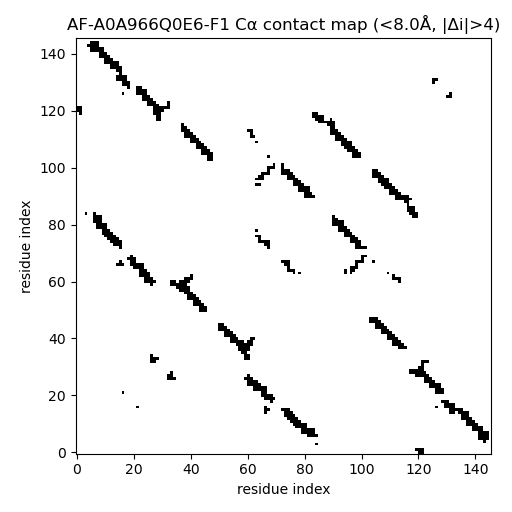 PHE A N 1
ATOM 989 C CA . PHE A 1 132 ? 1.536 9.453 -11.062 1.00 91.75 132 PHE A CA 1
ATOM 990 C C . PHE A 1 132 ? 1.460 9.951 -12.505 1.00 91.75 132 PHE A C 1
ATOM 992 O O . PHE A 1 132 ? 0.906 11.016 -12.780 1.00 91.75 132 PHE A O 1
ATOM 999 N N . GLU A 1 133 ? 2.014 9.165 -13.417 1.00 92.00 133 GLU A N 1
ATOM 1000 C CA . GLU A 1 133 ? 1.933 9.395 -14.852 1.00 92.00 133 GLU A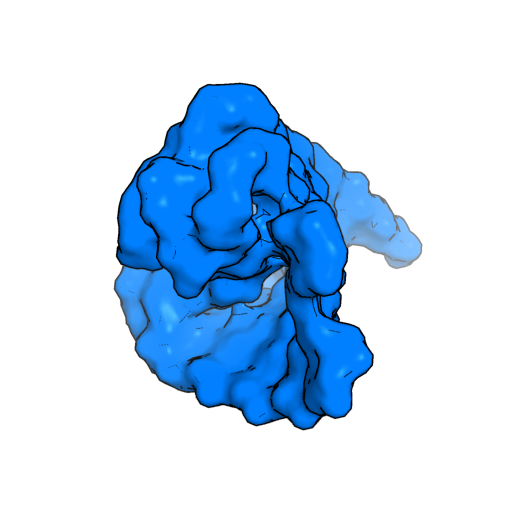 CA 1
ATOM 1001 C C . GLU A 1 133 ? 0.535 9.090 -15.387 1.00 92.00 133 GLU A C 1
ATOM 1003 O O . GLU A 1 133 ? -0.265 8.369 -14.767 1.00 92.00 133 GLU A O 1
ATOM 1008 N N . GLN A 1 134 ? 0.270 9.603 -16.590 1.00 91.38 134 GLN A N 1
ATOM 1009 C CA . GLN A 1 134 ? -0.921 9.240 -17.353 1.00 91.38 134 GLN A CA 1
ATOM 1010 C C . GLN A 1 134 ? -1.085 7.715 -17.445 1.00 91.38 134 GLN A C 1
ATOM 1012 O O . GLN A 1 134 ? -0.111 6.966 -17.438 1.00 91.38 134 GLN A O 1
ATOM 1017 N N . TYR A 1 135 ? -2.336 7.264 -17.535 1.00 92.31 135 TYR A N 1
ATOM 1018 C CA . TYR A 1 135 ? -2.725 5.847 -17.561 1.00 92.31 135 TYR A CA 1
ATOM 1019 C C . TYR A 1 135 ? -2.464 5.056 -16.271 1.00 92.31 135 TYR A C 1
ATOM 1021 O O . TYR A 1 135 ? -2.722 3.854 -16.240 1.00 92.31 135 TYR A O 1
ATOM 1029 N N . THR A 1 136 ? -2.059 5.715 -15.183 1.00 92.38 136 THR A N 1
ATOM 1030 C CA . THR A 1 136 ? -2.177 5.125 -13.846 1.00 92.38 136 THR A CA 1
ATOM 1031 C C . THR A 1 136 ? -3.649 4.873 -13.509 1.00 92.38 136 THR A C 1
ATOM 1033 O O . THR A 1 136 ? -4.503 5.743 -13.688 1.00 92.38 136 THR A O 1
ATOM 1036 N N . GLN A 1 137 ? -3.946 3.685 -12.991 1.00 95.44 137 GLN A N 1
ATOM 1037 C CA . GLN A 1 137 ? -5.282 3.270 -12.575 1.00 95.44 137 GLN A CA 1
ATOM 1038 C C . GLN A 1 137 ? -5.228 2.640 -11.188 1.00 95.44 137 GLN A C 1
ATOM 1040 O O . GLN A 1 137 ? -4.354 1.825 -10.897 1.00 95.44 137 GLN A O 1
ATOM 1045 N N . ALA A 1 138 ? -6.199 2.978 -10.343 1.00 96.06 138 ALA A N 1
ATOM 1046 C CA . ALA A 1 138 ? -6.380 2.372 -9.033 1.00 96.06 138 ALA A CA 1
ATOM 1047 C C . ALA A 1 138 ? -7.851 2.008 -8.822 1.00 96.06 138 ALA A C 1
ATOM 1049 O O . ALA A 1 138 ? -8.750 2.765 -9.187 1.00 96.06 138 ALA A O 1
ATOM 1050 N N . ALA A 1 139 ? -8.089 0.858 -8.201 1.00 97.62 139 ALA A N 1
ATOM 1051 C CA . ALA A 1 139 ? -9.413 0.384 -7.832 1.00 97.62 139 ALA A CA 1
ATOM 1052 C C . ALA A 1 139 ? -9.420 -0.073 -6.370 1.00 97.62 139 ALA A C 1
ATOM 1054 O O . ALA A 1 139 ? -8.485 -0.736 -5.916 1.00 97.62 139 ALA A O 1
ATOM 1055 N N . LEU A 1 140 ? -10.489 0.273 -5.649 1.00 97.19 140 LEU A N 1
ATOM 1056 C CA . LEU A 1 140 ? -10.721 -0.123 -4.263 1.00 97.19 140 LEU A CA 1
ATOM 1057 C C . LEU A 1 140 ? -11.869 -1.129 -4.206 1.00 97.19 140 LEU A C 1
ATOM 1059 O O . LEU A 1 140 ? -12.980 -0.844 -4.650 1.00 97.19 140 LEU A O 1
ATOM 1063 N N . TYR A 1 141 ? -11.599 -2.282 -3.610 1.00 97.75 141 TYR A N 1
ATOM 1064 C CA . TYR A 1 141 ? -12.549 -3.367 -3.426 1.00 97.75 141 TYR A CA 1
ATOM 1065 C C . TYR A 1 141 ? -12.831 -3.568 -1.944 1.00 97.75 141 TYR A C 1
ATOM 1067 O O . TYR A 1 141 ? -11.927 -3.513 -1.110 1.00 97.75 141 TYR A O 1
ATOM 1075 N N . GLY A 1 142 ? -14.092 -3.838 -1.626 1.00 97.56 142 GLY A N 1
ATOM 1076 C CA . GLY A 1 142 ? -14.499 -4.312 -0.314 1.00 97.56 142 GLY A CA 1
ATOM 1077 C C . GLY A 1 142 ? -14.506 -5.835 -0.267 1.00 97.56 142 GLY A C 1
ATOM 1078 O O . GLY A 1 142 ? -15.063 -6.478 -1.156 1.00 97.56 142 GLY A O 1
ATOM 1079 N N . ILE A 1 143 ? -13.912 -6.413 0.774 1.00 97.44 143 ILE A N 1
ATOM 1080 C CA . ILE A 1 143 ? -13.861 -7.860 0.990 1.00 97.44 143 ILE A CA 1
ATOM 1081 C C . ILE A 1 143 ? -14.774 -8.199 2.166 1.00 97.44 143 ILE A C 1
ATOM 1083 O O . ILE A 1 143 ? -14.610 -7.68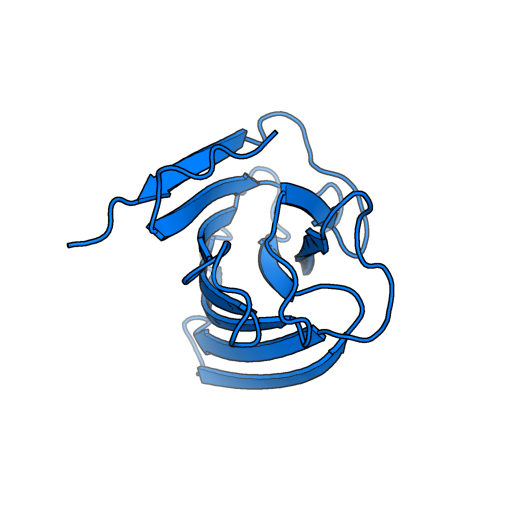7 3.278 1.00 97.44 143 ILE A O 1
ATOM 1087 N N . LYS A 1 144 ? -15.781 -9.034 1.907 1.00 95.50 144 LYS A N 1
ATOM 1088 C CA . LYS A 1 144 ? -16.691 -9.504 2.953 1.00 95.50 144 LYS A CA 1
ATOM 1089 C C . LYS A 1 144 ? -15.938 -10.429 3.908 1.00 95.50 144 LYS A C 1
ATOM 1091 O O . LYS A 1 144 ? -15.165 -11.272 3.459 1.00 95.50 144 LYS A O 1
ATOM 1096 N N . GLY A 1 145 ? -16.178 -10.244 5.202 1.00 85.31 145 GLY A N 1
ATOM 1097 C CA . GLY A 1 145 ? -15.813 -11.232 6.212 1.00 85.31 145 GLY A CA 1
ATOM 1098 C C . GLY A 1 145 ? -16.737 -12.445 6.134 1.00 85.31 145 GLY A C 1
ATOM 1099 O O . GLY A 1 145 ? -17.764 -12.399 5.447 1.00 85.31 145 GLY A O 1
ATOM 1100 N N . VAL A 1 146 ? -16.338 -13.509 6.826 1.00 74.44 146 VAL A N 1
ATOM 1101 C CA . VAL A 1 146 ? -17.151 -14.714 7.035 1.00 74.44 146 VAL A CA 1
ATOM 1102 C C . VAL A 1 146 ? -17.999 -14.541 8.285 1.00 74.44 146 VAL A C 1
ATOM 1104 O O . VAL A 1 146 ? -17.456 -13.988 9.267 1.00 74.44 146 VAL A O 1
#

Sequence (146 aa):
SIPSTYEHLQIRIIAKNTVADYETKMQVGNGSVDTGSNYADHYLLGNGASTFANATTSATGAIIGIEGNTANNYSAYICDILDYKNTNKYKTFRTLNGVDKNGSGSIRLQSGLWQSTSAINIIKLSHSVGNFEQYTQAALYGIKGV

Mean predicted aligned error: 3.54 Å

Nearest PDB structures (foldseek):
  2pfc-assembly1_A-2  TM=5.355E-01  e=1.098E+00  Mycobacterium tuberculosis
  7xw0-assembly2_B  TM=2.870E-01  e=7.212E-01  Escherichia coli
  1uyn-assembly1_X  TM=3.890E-01  e=1.857E+00  Neisseria meningitidis
  6z34-assembly1_A  TM=3.194E-01  e=6.904E+00  Pseudomonas putida
  4r7k-assembly1_D  TM=2.290E-01  e=4.303E+00  Helicobacter pylori J99

Foldseek 3Di:
DDDPQFQKKKKKKWFAFPAAWFFKFKFWDDPDTQQWLQKKKKKWKDWPPDIDIDIDGSDRTDTFETHHHAPPWIKIKMKMWGRLQQLPDWIKIWMWIWTDRPVIIMIMTMMMTGNGSHRTPDMDIAIPDGGTDPPIDMDMDGHHDD

Radius of gyration: 15.01 Å; Cα contacts (8 Å, |Δi|>4): 410; chains: 1; bounding box: 40×28×40 Å

Secondary structure (DSSP, 8-state):
---TT-SEEEEEEEE-BSSTT-EEEEEEESSSB--SS-EEEEEEEE-SS-EEEEEEEEESSEEEEE--SSTT--EEEEEEEETTT-TTS-EEEEEEEEEE-SS-EEEEEEEEEE---SPP-EEEEEESSS-BPTT-EEEEEEE---

pLDDT: mean 93.29, std 6.74, range [67.81, 98.69]

Solvent-accessible surface area (backbone atoms only — not comparable to full-atom values): 7531 Å² total; per-residue (Å²): 127,61,77,85,83,40,38,27,36,35,38,41,35,40,38,30,52,74,39,58,72,34,40,34,29,38,26,44,21,61,99,51,72,48,72,53,58,48,11,30,36,39,37,42,37,38,48,91,84,56,75,48,74,54,72,50,68,63,29,53,38,28,71,51,36,47,29,39,71,48,90,92,42,58,14,46,26,42,35,38,34,47,47,38,66,46,64,88,43,61,36,44,34,42,21,49,20,30,23,57,49,85,92,49,44,38,41,35,49,33,38,23,37,38,78,44,32,68,38,55,47,42,80,45,80,45,45,82,56,62,44,77,34,88,87,47,46,76,48,82,42,76,36,75,66,134